Protein AF-A0A0Q7WDR2-F1 (afdb_monomer_lite)

Sequence (73 aa):
MSLAVDARVARYIQETPELMHIAERCIQESPTRSAAANQFMAIVTGGQGRTPSGDPYSKYAFKLAIKMAYSED

Foldseek 3Di:
DDPVVVVVLVVVCVVCVVLLVLLLVLVVPDPDLVSSLVSSQCVQCVNPSARPVNDPSSVVSNVVSVCVVPVPD

Secondary structure (DSSP, 8-state):
--HHHHHHHHHHHHH-HHHHHHHHHHHHH-SSHHHHHHHHHHHHTTTSSS-TT--TTHHHHHHHHHHHHT---

Radius of gyration: 12.15 Å; chains: 1; bounding box: 25×28×33 Å

Structure (mmCIF, N/CA/C/O backbone):
data_AF-A0A0Q7WDR2-F1
#
_entry.id   AF-A0A0Q7WDR2-F1
#
loop_
_atom_site.group_PDB
_atom_site.id
_atom_site.type_symbol
_atom_site.label_atom_id
_atom_site.label_alt_id
_atom_site.label_comp_id
_atom_site.label_asym_id
_atom_site.label_entity_id
_atom_site.label_seq_id
_atom_site.pdbx_PDB_ins_code
_atom_site.Cartn_x
_atom_site.Cartn_y
_atom_site.Cartn_z
_atom_site.occupancy
_atom_site.B_iso_or_equiv
_atom_site.auth_seq_id
_atom_site.auth_comp_id
_atom_site.auth_asym_id
_atom_site.auth_atom_id
_atom_site.pdbx_PDB_model_num
ATOM 1 N N . MET A 1 1 ? -7.126 -20.670 -1.274 1.00 43.47 1 MET A N 1
ATOM 2 C CA . MET A 1 1 ? -6.694 -19.737 -0.205 1.00 43.47 1 MET A CA 1
ATOM 3 C C . MET A 1 1 ? -7.904 -19.444 0.675 1.00 43.47 1 MET A C 1
ATOM 5 O O . MET A 1 1 ? -9.009 -19.471 0.160 1.00 43.47 1 MET A O 1
ATOM 9 N N . SER A 1 2 ? -7.717 -19.336 1.992 1.00 42.88 2 SER A N 1
ATOM 10 C CA . SER A 1 2 ? -8.787 -19.461 2.999 1.00 42.88 2 SER A CA 1
ATOM 11 C C . SER A 1 2 ? -9.718 -18.240 3.062 1.00 42.88 2 SER A C 1
ATOM 13 O O . SER A 1 2 ? -9.246 -17.135 3.316 1.00 42.88 2 SER A O 1
ATOM 15 N N . LEU A 1 3 ? -11.031 -18.470 2.945 1.00 48.78 3 LEU A N 1
ATOM 16 C CA . LEU A 1 3 ? -12.121 -17.480 3.063 1.00 48.78 3 LEU A CA 1
ATOM 17 C C . LEU A 1 3 ? -12.038 -16.599 4.328 1.00 48.78 3 LEU A C 1
ATOM 19 O O . LEU A 1 3 ? -12.486 -15.455 4.335 1.00 48.78 3 LEU A O 1
ATOM 23 N N . ALA A 1 4 ? -11.443 -17.110 5.411 1.00 53.03 4 ALA A N 1
ATOM 24 C CA . ALA A 1 4 ? -11.283 -16.369 6.662 1.00 53.03 4 ALA A CA 1
ATOM 25 C C . ALA A 1 4 ? -10.223 -15.252 6.588 1.00 53.03 4 ALA A C 1
ATOM 27 O O . ALA A 1 4 ? -10.280 -14.303 7.372 1.00 53.03 4 ALA A O 1
ATOM 28 N N . VAL A 1 5 ? -9.250 -15.363 5.674 1.00 57.38 5 VAL A N 1
ATOM 29 C CA . VAL A 1 5 ? -8.246 -14.314 5.428 1.00 57.38 5 VAL A CA 1
ATOM 30 C C . VAL A 1 5 ? -8.888 -13.158 4.665 1.00 57.38 5 VAL A C 1
ATOM 32 O O . VAL A 1 5 ? -8.666 -12.009 5.033 1.00 57.38 5 VAL A O 1
ATOM 35 N N . ASP A 1 6 ? -9.755 -13.453 3.694 1.00 65.69 6 ASP A N 1
ATOM 36 C CA . ASP A 1 6 ? -10.428 -12.434 2.882 1.00 65.69 6 ASP A CA 1
ATOM 37 C C . ASP A 1 6 ? -11.357 -11.545 3.724 1.00 65.69 6 ASP A C 1
ATOM 39 O O . ASP A 1 6 ? -11.329 -10.327 3.578 1.00 65.69 6 ASP A O 1
ATOM 43 N N . ALA A 1 7 ? -12.103 -12.110 4.683 1.00 70.44 7 ALA A N 1
ATOM 44 C CA . ALA A 1 7 ? -12.975 -11.328 5.567 1.00 70.44 7 ALA A CA 1
ATOM 45 C C . ALA A 1 7 ? -12.203 -10.409 6.535 1.00 70.44 7 ALA A C 1
ATOM 47 O O . ALA A 1 7 ? -12.610 -9.271 6.766 1.00 70.44 7 ALA A O 1
ATOM 48 N N . ARG A 1 8 ? -11.076 -10.877 7.098 1.00 72.81 8 ARG A N 1
ATOM 49 C CA . ARG A 1 8 ? -10.230 -10.044 7.975 1.00 72.81 8 ARG A CA 1
ATOM 50 C C . ARG A 1 8 ? -9.539 -8.937 7.198 1.00 72.81 8 ARG A C 1
ATOM 52 O O . ARG A 1 8 ? -9.497 -7.815 7.678 1.00 72.81 8 ARG A O 1
ATOM 59 N N . VAL A 1 9 ? -9.041 -9.243 6.001 1.00 72.69 9 VAL A N 1
ATOM 60 C CA . VAL A 1 9 ? -8.443 -8.249 5.102 1.00 72.69 9 VAL A CA 1
ATOM 61 C C . VAL A 1 9 ? -9.485 -7.214 4.678 1.00 72.69 9 VAL A C 1
ATOM 63 O O . VAL A 1 9 ? -9.204 -6.023 4.740 1.00 72.69 9 VAL A O 1
ATOM 66 N N . ALA A 1 10 ? -10.696 -7.641 4.307 1.00 74.50 10 ALA A N 1
ATOM 67 C CA . ALA A 1 10 ? -11.776 -6.732 3.930 1.00 74.50 10 ALA A CA 1
ATOM 68 C C . ALA A 1 10 ? -12.168 -5.798 5.083 1.00 74.50 10 ALA A C 1
ATOM 70 O O . ALA A 1 10 ? -12.266 -4.589 4.887 1.00 74.50 10 ALA A O 1
ATOM 71 N N . ARG A 1 11 ? -12.328 -6.343 6.295 1.00 79.88 11 ARG A N 1
ATOM 72 C CA . ARG A 1 11 ? -12.626 -5.551 7.493 1.00 79.88 11 ARG A CA 1
ATOM 73 C C . ARG A 1 11 ? -11.487 -4.597 7.849 1.00 79.88 11 ARG A C 1
ATOM 75 O O . ARG A 1 11 ? -11.742 -3.433 8.115 1.00 79.88 11 ARG A O 1
ATOM 82 N N . TYR A 1 12 ? -10.242 -5.060 7.774 1.00 77.81 12 TYR A N 1
ATOM 83 C CA . TYR A 1 12 ? -9.067 -4.222 7.999 1.00 77.81 12 TYR A CA 1
ATOM 84 C C . TYR A 1 12 ? -9.029 -3.031 7.039 1.00 77.81 12 TYR A C 1
ATOM 86 O O . TYR A 1 12 ? -8.822 -1.906 7.472 1.00 77.81 12 TYR A O 1
ATOM 94 N N . ILE A 1 13 ? -9.283 -3.254 5.748 1.00 73.50 13 ILE A N 1
ATOM 95 C CA . ILE A 1 13 ? -9.309 -2.190 4.735 1.00 73.50 13 ILE A 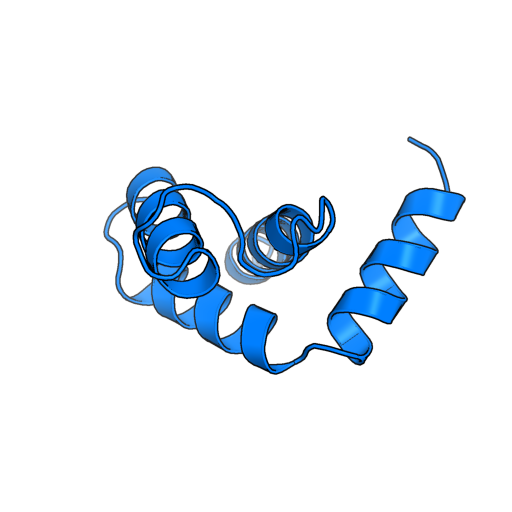CA 1
ATOM 96 C C . ILE A 1 13 ? -10.472 -1.216 4.972 1.00 73.50 13 ILE A C 1
ATOM 98 O O . ILE A 1 13 ? -10.278 -0.009 4.853 1.00 73.50 13 ILE A O 1
ATOM 102 N N . GLN A 1 14 ? -11.652 -1.710 5.367 1.00 75.94 14 GLN A N 1
ATOM 103 C CA . GLN A 1 14 ? -12.775 -0.854 5.777 1.00 75.94 14 GLN A CA 1
ATOM 104 C C . GLN A 1 14 ? -12.435 0.010 6.998 1.00 75.94 14 GLN A C 1
ATOM 106 O O . GLN A 1 14 ? -12.827 1.172 7.056 1.00 75.94 14 GLN A O 1
ATOM 111 N N . GLU A 1 15 ? -11.703 -0.548 7.961 1.00 76.94 15 GLU A N 1
ATOM 112 C CA . GLU A 1 15 ? -11.272 0.138 9.182 1.00 76.94 15 GLU A CA 1
ATOM 113 C C . GLU A 1 15 ? -10.041 1.044 8.951 1.00 76.94 15 GLU A C 1
ATOM 115 O O . GLU A 1 15 ? -9.728 1.871 9.803 1.00 76.94 15 GLU A O 1
ATOM 120 N N . THR A 1 16 ? -9.354 0.936 7.802 1.00 76.06 16 THR A N 1
ATOM 121 C CA . THR A 1 16 ? -8.127 1.695 7.476 1.00 76.06 16 THR A CA 1
ATOM 122 C C . THR A 1 16 ? -8.140 2.301 6.055 1.00 76.06 16 THR A C 1
ATOM 124 O O . THR A 1 16 ? -7.251 2.031 5.240 1.00 76.06 16 THR A O 1
ATOM 127 N N . PRO A 1 17 ? -9.103 3.185 5.727 1.00 78.88 17 PRO A N 1
ATOM 128 C CA . PR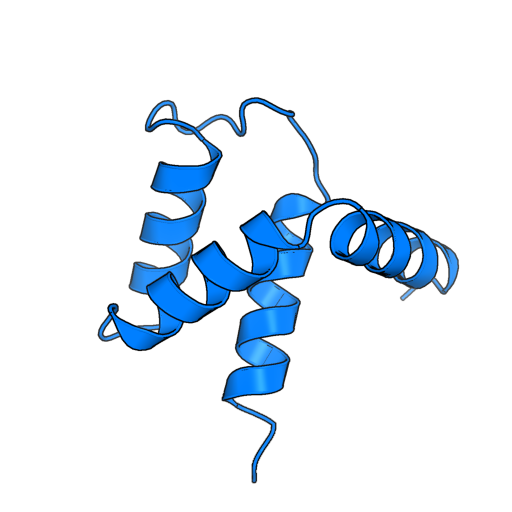O A 1 17 ? -9.230 3.779 4.386 1.00 78.88 17 PRO A CA 1
ATOM 129 C C . PRO A 1 17 ? -8.010 4.618 3.960 1.00 78.88 17 PRO A C 1
ATOM 131 O O . PRO A 1 17 ? -7.727 4.778 2.770 1.00 78.88 17 PRO A O 1
ATOM 134 N N . GLU A 1 18 ? -7.256 5.124 4.933 1.00 81.81 18 GLU A N 1
ATOM 135 C CA . GLU A 1 18 ? -6.017 5.880 4.741 1.00 81.81 18 GLU A CA 1
ATOM 136 C C . GLU A 1 18 ? -4.921 5.031 4.079 1.00 81.81 18 GLU A C 1
ATOM 138 O O . GLU A 1 18 ? -4.194 5.516 3.213 1.00 81.81 18 GLU A O 1
ATOM 143 N N . LEU A 1 19 ? -4.829 3.740 4.428 1.00 79.88 19 LEU A N 1
ATOM 144 C CA . LEU A 1 19 ? -3.847 2.828 3.838 1.00 79.88 19 LEU A CA 1
ATOM 145 C C . LEU A 1 19 ? -4.117 2.596 2.351 1.00 79.88 19 LEU A C 1
ATOM 147 O O . LEU A 1 19 ? -3.169 2.494 1.575 1.00 79.88 19 LEU A O 1
ATOM 151 N N . MET A 1 20 ? -5.389 2.554 1.945 1.00 83.56 20 MET A N 1
ATOM 152 C CA . MET A 1 20 ? -5.754 2.465 0.530 1.00 83.56 20 MET A CA 1
ATOM 153 C C . MET A 1 20 ? -5.366 3.731 -0.234 1.00 83.56 20 MET A C 1
ATOM 155 O O . MET A 1 20 ? -4.712 3.619 -1.267 1.00 83.56 20 MET A O 1
ATOM 159 N N . HIS A 1 21 ? -5.645 4.920 0.309 1.00 86.19 21 HIS A N 1
ATOM 160 C CA . HIS A 1 21 ? -5.241 6.184 -0.323 1.00 86.19 21 HIS A CA 1
ATOM 161 C C . HIS A 1 21 ? -3.719 6.297 -0.479 1.00 86.19 21 HIS A C 1
ATOM 163 O O . HIS A 1 21 ? -3.222 6.727 -1.520 1.00 86.19 21 HIS A O 1
ATOM 169 N N . ILE A 1 22 ? -2.954 5.892 0.540 1.00 86.81 22 ILE A N 1
ATOM 170 C CA . ILE A 1 22 ? -1.487 5.881 0.465 1.00 86.81 22 ILE A CA 1
ATOM 171 C C . ILE A 1 22 ? -1.020 4.882 -0.599 1.00 86.81 22 ILE A C 1
ATOM 173 O O . ILE A 1 22 ? -0.129 5.208 -1.382 1.00 86.81 22 ILE A O 1
ATOM 177 N N . ALA A 1 23 ? -1.611 3.685 -0.650 1.00 86.44 23 ALA A N 1
ATOM 178 C CA . ALA A 1 23 ? -1.268 2.677 -1.648 1.00 86.44 23 ALA A CA 1
ATOM 179 C C . ALA A 1 23 ? -1.536 3.162 -3.080 1.00 86.44 23 ALA A C 1
ATOM 181 O O . ALA A 1 23 ? -0.658 3.035 -3.931 1.00 86.44 23 ALA A O 1
ATOM 182 N N . GLU A 1 24 ? -2.703 3.755 -3.335 1.00 87.50 24 GLU A N 1
ATOM 183 C CA . GLU A 1 24 ? -3.076 4.329 -4.633 1.00 87.50 24 GLU A CA 1
ATOM 184 C C . GLU A 1 24 ? -2.117 5.439 -5.055 1.00 87.50 24 GLU A C 1
ATOM 186 O O . GLU A 1 24 ? -1.573 5.404 -6.160 1.00 87.50 24 GLU A O 1
ATOM 191 N N . ARG A 1 25 ? -1.826 6.375 -4.146 1.00 90.56 25 ARG A N 1
ATOM 192 C CA . ARG A 1 25 ? -0.873 7.453 -4.406 1.00 90.56 25 ARG A CA 1
ATOM 193 C C . ARG A 1 25 ? 0.519 6.910 -4.732 1.00 90.56 25 ARG A C 1
ATOM 195 O O . ARG A 1 25 ? 1.129 7.341 -5.702 1.00 90.56 25 ARG A O 1
ATOM 202 N N . CYS A 1 26 ? 1.005 5.916 -3.985 1.00 89.69 26 CYS A N 1
ATOM 203 C CA . CYS A 1 26 ? 2.289 5.276 -4.280 1.00 89.69 26 CYS A CA 1
ATOM 204 C C . CYS A 1 26 ? 2.308 4.597 -5.654 1.00 89.69 26 CYS A C 1
ATOM 206 O O . CYS A 1 26 ? 3.339 4.628 -6.315 1.00 89.69 26 CYS A O 1
ATOM 208 N N . ILE A 1 27 ? 1.201 3.989 -6.090 1.00 89.00 27 ILE A N 1
ATOM 209 C CA . ILE A 1 27 ? 1.097 3.383 -7.426 1.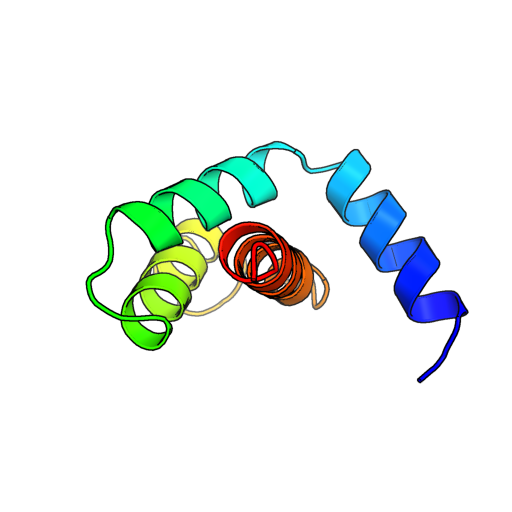00 89.00 27 ILE A CA 1
ATOM 210 C C . ILE A 1 27 ? 1.142 4.457 -8.518 1.00 89.00 27 ILE A C 1
ATOM 212 O O . ILE A 1 27 ? 1.815 4.253 -9.523 1.00 89.00 27 ILE A O 1
ATOM 216 N N . GLN A 1 28 ? 0.463 5.589 -8.318 1.00 88.69 28 GLN A N 1
ATOM 217 C CA . GLN A 1 28 ? 0.416 6.690 -9.287 1.00 88.69 28 GLN A CA 1
ATOM 218 C C . GLN A 1 28 ? 1.744 7.455 -9.392 1.00 88.69 28 GLN A C 1
ATOM 220 O O . GLN A 1 28 ? 2.145 7.848 -10.484 1.00 88.69 28 GLN A O 1
ATOM 225 N N . GLU A 1 29 ? 2.427 7.675 -8.268 1.00 91.00 29 GLU A N 1
ATOM 226 C CA . GLU A 1 29 ? 3.660 8.473 -8.204 1.00 91.00 29 GLU A CA 1
ATOM 227 C C . GLU A 1 29 ? 4.920 7.680 -8.577 1.00 91.00 29 GLU A C 1
ATOM 229 O O . GLU A 1 29 ? 5.953 8.268 -8.904 1.00 91.00 29 GLU A O 1
ATOM 234 N N . SER A 1 30 ? 4.870 6.347 -8.509 1.00 89.56 30 SER A N 1
ATOM 235 C CA . SER A 1 30 ? 6.035 5.502 -8.760 1.00 89.56 30 SER A CA 1
ATOM 236 C C . SER A 1 30 ? 6.086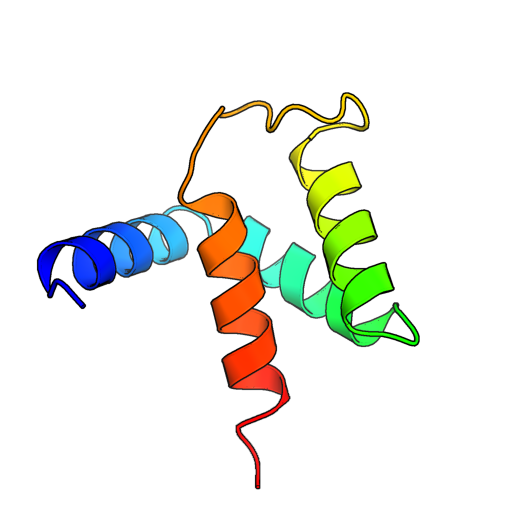 4.962 -10.192 1.00 89.56 30 SER A C 1
ATOM 238 O O . SER A 1 30 ? 5.095 4.449 -10.704 1.00 89.56 30 SER A O 1
ATOM 240 N N . PRO A 1 31 ? 7.279 4.916 -10.815 1.00 84.00 31 PRO A N 1
ATOM 241 C CA . PRO A 1 31 ? 7.445 4.421 -12.184 1.00 84.00 31 PRO A CA 1
ATOM 242 C C . PRO A 1 31 ? 7.324 2.894 -12.305 1.00 84.00 31 PRO A C 1
ATOM 244 O O . PRO A 1 31 ? 7.191 2.362 -13.404 1.00 84.00 31 PRO A O 1
ATOM 247 N N . THR A 1 32 ? 7.423 2.158 -11.192 1.00 87.81 32 THR A N 1
ATOM 248 C CA . THR A 1 32 ? 7.318 0.694 -11.172 1.00 87.81 32 THR A CA 1
ATOM 249 C C . THR A 1 32 ? 6.551 0.216 -9.945 1.00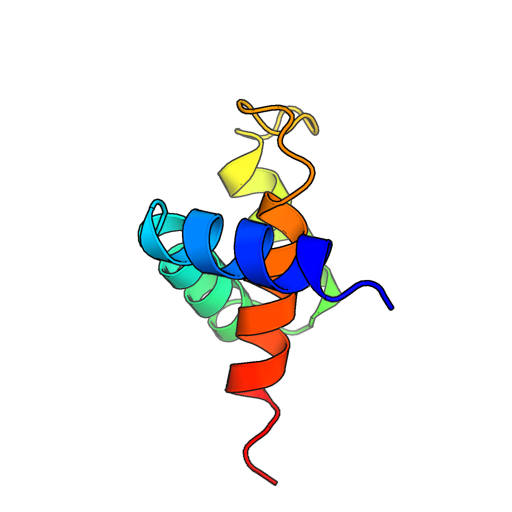 87.81 32 THR A C 1
ATOM 251 O O . THR A 1 32 ? 6.591 0.843 -8.886 1.00 87.81 32 THR A O 1
ATOM 254 N N . ARG A 1 33 ? 5.930 -0.967 -10.050 1.00 84.06 33 ARG A N 1
ATOM 255 C CA . ARG A 1 33 ? 5.241 -1.621 -8.923 1.00 84.06 33 ARG A CA 1
ATOM 256 C C . ARG A 1 33 ? 6.166 -1.854 -7.725 1.00 84.06 33 ARG A C 1
ATOM 258 O O . ARG A 1 33 ? 5.737 -1.714 -6.585 1.00 84.06 33 ARG A O 1
ATOM 265 N N . SER A 1 34 ? 7.431 -2.192 -7.974 1.00 85.75 34 SER A N 1
ATOM 266 C CA . SER A 1 34 ? 8.425 -2.413 -6.918 1.00 85.75 34 SER A CA 1
ATOM 267 C C . SER A 1 34 ? 8.790 -1.115 -6.194 1.00 85.75 34 SER A C 1
ATOM 269 O O . SER A 1 34 ? 8.913 -1.116 -4.971 1.00 85.75 34 SER A O 1
ATOM 271 N N . ALA A 1 35 ? 8.913 0.000 -6.925 1.00 86.12 35 ALA A N 1
ATOM 272 C CA . ALA A 1 35 ? 9.123 1.319 -6.327 1.00 86.12 35 ALA A CA 1
ATOM 273 C C . ALA A 1 35 ? 7.912 1.748 -5.483 1.00 86.12 35 ALA A C 1
ATOM 275 O O . ALA A 1 35 ? 8.094 2.123 -4.326 1.00 86.12 35 ALA A O 1
ATOM 276 N N . ALA A 1 36 ? 6.693 1.556 -6.001 1.00 88.31 36 ALA A N 1
ATOM 277 C CA . ALA A 1 36 ? 5.451 1.829 -5.278 1.00 88.31 36 ALA A CA 1
ATOM 278 C C . ALA A 1 36 ? 5.356 1.017 -3.977 1.00 88.31 36 ALA A C 1
ATOM 280 O O . ALA A 1 36 ? 5.003 1.558 -2.932 1.00 88.31 36 ALA A O 1
ATOM 281 N N . ALA A 1 37 ? 5.720 -0.270 -4.018 1.00 84.88 37 ALA A N 1
ATOM 282 C CA . ALA A 1 37 ? 5.713 -1.144 -2.846 1.00 84.88 37 ALA A CA 1
ATOM 283 C C . ALA A 1 37 ? 6.717 -0.677 -1.784 1.00 84.88 37 ALA A C 1
ATOM 285 O O . ALA A 1 37 ? 6.390 -0.633 -0.599 1.00 84.88 37 ALA A O 1
ATOM 286 N N . ASN A 1 38 ? 7.927 -0.301 -2.204 1.00 85.12 38 ASN A N 1
ATOM 287 C CA . ASN A 1 38 ? 8.956 0.209 -1.302 1.00 85.12 38 ASN A CA 1
ATOM 288 C C . ASN A 1 38 ? 8.558 1.559 -0.692 1.00 85.12 38 ASN A C 1
ATOM 290 O O . ASN A 1 38 ? 8.743 1.753 0.507 1.00 85.12 38 ASN A O 1
ATOM 294 N N . GLN A 1 39 ? 7.976 2.466 -1.482 1.00 85.31 39 GLN A N 1
ATOM 295 C CA . GLN A 1 39 ? 7.489 3.764 -1.011 1.00 85.31 39 GLN A CA 1
ATOM 296 C C . GLN A 1 39 ? 6.313 3.595 -0.040 1.00 85.31 39 GLN A C 1
ATOM 298 O O . GLN A 1 39 ? 6.324 4.186 1.039 1.00 85.31 39 GLN A O 1
ATOM 303 N N . PHE A 1 40 ? 5.351 2.728 -0.367 1.00 87.25 40 PHE A N 1
ATOM 304 C CA . PHE A 1 40 ? 4.241 2.380 0.518 1.00 87.25 40 PHE A CA 1
ATOM 305 C C . PHE A 1 40 ? 4.760 1.832 1.847 1.00 87.25 40 PHE A C 1
ATOM 307 O O . PHE A 1 40 ? 4.409 2.355 2.900 1.00 87.25 40 PHE A O 1
ATOM 314 N N . MET A 1 41 ? 5.655 0.836 1.804 1.00 81.75 41 MET A N 1
ATOM 315 C CA . MET A 1 41 ? 6.267 0.265 3.003 1.00 81.75 41 MET A CA 1
ATOM 316 C C . MET A 1 41 ? 7.044 1.315 3.794 1.00 81.75 41 MET A C 1
ATOM 318 O O . MET A 1 41 ? 6.917 1.351 5.010 1.00 81.75 41 MET A O 1
ATOM 322 N N . ALA A 1 42 ? 7.800 2.206 3.154 1.00 83.00 42 ALA A N 1
ATOM 323 C CA . ALA A 1 42 ? 8.516 3.273 3.850 1.00 83.00 42 ALA A CA 1
ATOM 324 C C . ALA A 1 42 ? 7.558 4.218 4.595 1.00 83.00 42 ALA A C 1
ATOM 326 O O . ALA A 1 42 ? 7.809 4.529 5.758 1.00 83.00 42 ALA A O 1
ATOM 327 N N . ILE A 1 43 ? 6.443 4.607 3.966 1.00 82.38 43 ILE A N 1
ATOM 328 C CA . ILE A 1 43 ? 5.418 5.464 4.579 1.00 82.38 43 ILE A CA 1
ATOM 329 C C . ILE A 1 43 ? 4.745 4.737 5.736 1.00 82.38 43 ILE A C 1
ATOM 331 O O . ILE A 1 43 ? 4.716 5.264 6.847 1.00 82.38 43 ILE A O 1
ATOM 335 N N . VAL A 1 44 ? 4.250 3.513 5.509 1.00 78.12 44 VAL A N 1
ATOM 336 C CA . VAL A 1 44 ? 3.546 2.797 6.570 1.00 78.12 44 VAL A CA 1
ATOM 337 C C . VAL A 1 44 ? 4.493 2.462 7.705 1.00 78.12 44 VAL A C 1
ATOM 339 O O . VAL A 1 44 ? 4.076 2.628 8.829 1.00 78.12 44 VAL A O 1
ATOM 342 N N . THR A 1 45 ? 5.756 2.091 7.448 1.00 76.62 45 THR A N 1
ATOM 343 C CA . THR A 1 45 ? 6.774 1.735 8.463 1.00 76.62 45 THR A CA 1
ATOM 344 C C . THR A 1 45 ? 7.435 2.925 9.169 1.00 76.62 45 THR A C 1
ATOM 346 O O . THR A 1 45 ? 8.280 2.721 10.042 1.00 76.62 45 THR A O 1
ATOM 349 N N . GLY A 1 46 ? 7.119 4.166 8.780 1.00 71.94 46 GLY A N 1
ATOM 350 C CA . GLY A 1 46 ? 7.839 5.351 9.259 1.00 71.94 46 GLY A CA 1
ATOM 351 C C . GLY A 1 46 ? 9.345 5.318 8.948 1.00 71.94 46 GLY A C 1
ATOM 352 O O . GLY A 1 46 ? 10.145 5.832 9.724 1.00 71.94 46 GLY A O 1
ATOM 353 N N . GLY A 1 47 ? 9.752 4.649 7.863 1.00 62.66 47 GLY A N 1
ATOM 354 C CA . GLY A 1 47 ? 11.152 4.524 7.443 1.00 62.66 47 GLY A CA 1
ATOM 355 C C . GLY A 1 47 ? 12.011 3.552 8.264 1.00 62.66 47 GLY A C 1
ATOM 356 O O . GLY A 1 47 ? 13.190 3.396 7.963 1.00 62.66 47 GLY A O 1
ATOM 357 N N . GLN A 1 48 ? 11.454 2.861 9.265 1.00 59.25 48 GLN A N 1
ATOM 358 C CA . GLN A 1 48 ? 12.216 1.932 10.115 1.00 59.25 48 GLN A CA 1
ATOM 359 C C . GLN A 1 48 ? 12.283 0.496 9.565 1.00 59.25 48 GLN A C 1
ATOM 361 O O . GLN A 1 48 ? 12.841 -0.392 10.211 1.00 59.25 48 GLN A O 1
ATOM 366 N N . GLY A 1 49 ? 11.669 0.220 8.406 1.00 54.41 49 GLY A N 1
ATOM 367 C CA . GLY A 1 49 ? 11.571 -1.136 7.847 1.00 54.41 49 GLY A CA 1
ATOM 368 C C . GLY A 1 49 ? 10.691 -2.089 8.672 1.00 54.41 49 GLY A C 1
ATOM 369 O O . GLY A 1 49 ? 10.588 -3.273 8.356 1.00 54.41 49 GLY A O 1
ATOM 370 N N . ARG A 1 50 ? 10.034 -1.578 9.721 1.00 53.97 50 ARG A N 1
ATOM 371 C CA . ARG A 1 50 ? 9.069 -2.274 10.576 1.00 53.97 50 ARG A CA 1
ATOM 372 C C . ARG A 1 50 ? 7.752 -1.514 10.524 1.00 53.97 50 ARG A C 1
ATOM 374 O O . ARG A 1 50 ? 7.713 -0.340 10.862 1.00 53.97 50 ARG A O 1
ATOM 381 N N . THR A 1 51 ? 6.676 -2.150 10.067 1.00 55.56 51 THR A N 1
ATOM 382 C CA . THR A 1 51 ? 5.333 -1.549 10.109 1.00 55.56 51 THR A CA 1
ATOM 383 C C . THR A 1 51 ? 5.026 -1.174 11.570 1.00 55.56 51 THR A C 1
ATOM 385 O O . THR A 1 51 ? 5.149 -2.061 12.412 1.00 55.56 51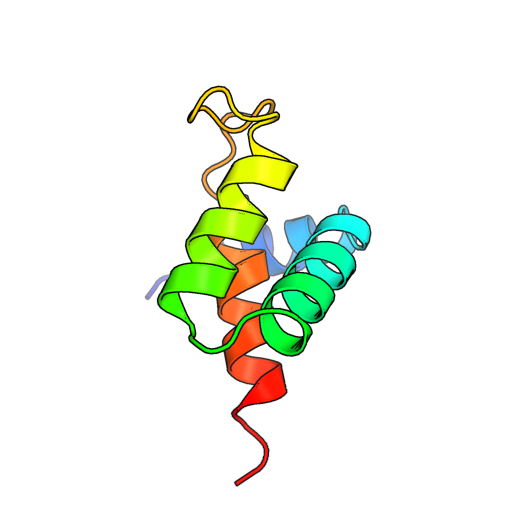 THR A O 1
ATOM 388 N N . PRO A 1 52 ? 4.652 0.075 11.911 1.00 50.19 52 PRO A N 1
ATOM 389 C CA . PRO A 1 52 ? 4.392 0.555 13.266 1.00 50.19 52 PRO A CA 1
ATOM 390 C C . PRO A 1 52 ? 3.251 -0.210 13.931 1.00 50.19 52 PRO A C 1
ATOM 392 O O . PRO A 1 52 ? 3.174 -0.245 15.151 1.00 50.19 52 PRO A O 1
ATOM 395 N N . SER A 1 53 ? 2.412 -0.890 13.150 1.00 49.03 53 SER A N 1
ATOM 396 C CA . SER A 1 53 ? 1.375 -1.799 13.635 1.00 49.03 53 SER A CA 1
ATOM 397 C C . SER A 1 53 ? 1.763 -3.284 13.583 1.00 49.03 53 SER A C 1
ATOM 399 O O . SER A 1 53 ? 0.976 -4.124 14.000 1.00 49.03 53 SER A O 1
ATOM 401 N N . GLY A 1 54 ? 2.953 -3.650 13.081 1.00 51.75 54 GLY A N 1
ATOM 402 C CA . GLY A 1 54 ? 3.374 -5.055 12.931 1.00 51.75 54 GLY A CA 1
ATOM 403 C C . GLY A 1 54 ? 2.398 -5.904 12.106 1.00 51.75 54 GLY A C 1
ATOM 404 O O . GLY A 1 54 ? 2.470 -7.132 12.134 1.00 51.75 54 GLY A O 1
ATOM 405 N N . ASP A 1 55 ? 1.457 -5.253 11.421 1.00 63.69 55 ASP A N 1
ATOM 406 C CA . ASP A 1 55 ? 0.221 -5.888 11.019 1.00 63.69 55 ASP A CA 1
ATOM 407 C C . ASP A 1 55 ? 0.423 -6.571 9.662 1.00 63.69 55 ASP A C 1
ATOM 409 O O . ASP A 1 55 ? 0.663 -5.884 8.655 1.00 63.69 55 ASP A O 1
ATOM 413 N N . PRO A 1 56 ? 0.329 -7.913 9.594 1.00 65.25 56 PRO A N 1
ATOM 414 C CA . PRO A 1 56 ? 0.477 -8.648 8.348 1.00 65.25 56 PRO A CA 1
ATOM 415 C C . PRO A 1 56 ? -0.554 -8.245 7.285 1.00 65.25 56 PRO A C 1
ATOM 417 O O . PRO A 1 56 ? -0.379 -8.658 6.135 1.00 65.25 56 PRO A O 1
ATOM 420 N N . TYR A 1 57 ? -1.597 -7.475 7.626 1.00 71.50 57 TYR A N 1
ATOM 421 C CA . TYR A 1 57 ? -2.654 -7.059 6.705 1.00 71.50 57 TYR A CA 1
ATOM 422 C C . TYR A 1 57 ? -2.328 -5.816 5.862 1.00 71.50 57 TYR A C 1
ATOM 424 O O . TYR A 1 57 ? -2.845 -5.692 4.752 1.00 71.50 57 TYR A O 1
ATOM 432 N N . SER A 1 58 ? -1.391 -4.964 6.285 1.00 72.25 58 SER A N 1
ATOM 433 C CA . SER A 1 58 ? -0.999 -3.744 5.548 1.00 72.25 58 SER A CA 1
ATOM 434 C C . SER A 1 58 ? -0.506 -4.021 4.114 1.00 72.25 58 SER A C 1
ATOM 436 O O . SER A 1 58 ? -0.860 -3.310 3.174 1.00 72.25 58 SER A O 1
ATOM 438 N N . LYS A 1 59 ? 0.203 -5.138 3.890 1.00 75.75 59 LYS A N 1
ATOM 439 C CA . LYS A 1 59 ? 0.605 -5.595 2.541 1.00 75.75 59 LYS A CA 1
ATOM 440 C C . LYS A 1 59 ? -0.575 -5.972 1.634 1.00 75.75 59 LYS A C 1
ATOM 442 O O . LYS A 1 59 ? -0.425 -5.994 0.414 1.00 75.75 59 LYS A O 1
ATOM 447 N N . TYR A 1 60 ? -1.722 -6.340 2.210 1.00 78.00 60 TYR A N 1
ATOM 448 C CA . TYR A 1 60 ? -2.908 -6.715 1.441 1.00 78.00 60 TYR A CA 1
ATOM 449 C C . TYR A 1 60 ? -3.661 -5.488 0.933 1.00 78.00 60 TYR A C 1
ATOM 451 O O . TYR A 1 60 ? -4.188 -5.565 -0.171 1.00 78.00 60 TYR A O 1
ATOM 459 N N . ALA A 1 61 ? -3.629 -4.360 1.653 1.00 74.69 61 ALA A N 1
ATOM 460 C CA . ALA A 1 61 ? -4.127 -3.083 1.136 1.00 74.69 61 ALA A CA 1
ATOM 461 C C . ALA A 1 61 ? -3.385 -2.697 -0.154 1.00 74.69 61 ALA A C 1
ATOM 463 O O . ALA A 1 61 ? -4.003 -2.473 -1.190 1.00 74.69 61 ALA A O 1
ATOM 464 N N . PHE A 1 62 ? -2.051 -2.773 -0.146 1.00 78.75 62 PHE A N 1
ATOM 465 C CA . PHE A 1 62 ? -1.253 -2.499 -1.343 1.00 78.75 62 PHE A CA 1
ATOM 466 C C . PHE A 1 62 ? -1.525 -3.484 -2.494 1.00 78.75 62 PHE A C 1
ATOM 468 O O . PHE A 1 62 ? -1.671 -3.084 -3.648 1.00 78.75 62 PHE A O 1
ATOM 475 N N . LYS A 1 63 ? -1.650 -4.786 -2.198 1.00 81.62 63 LYS A N 1
ATOM 476 C CA . LYS A 1 63 ? -2.032 -5.786 -3.212 1.00 81.62 63 LYS A CA 1
ATOM 477 C C . LYS A 1 63 ? -3.423 -5.533 -3.794 1.00 81.62 63 LYS A C 1
ATOM 479 O O . LYS A 1 63 ? -3.610 -5.760 -4.988 1.00 81.62 63 LYS A O 1
ATOM 484 N N . LEU A 1 64 ? -4.381 -5.097 -2.975 1.00 77.88 64 LEU A N 1
ATOM 485 C CA . LEU A 1 64 ? -5.723 -4.763 -3.438 1.00 77.88 64 LEU A CA 1
ATOM 486 C C . LEU A 1 64 ? -5.692 -3.524 -4.337 1.00 77.88 64 LEU A C 1
ATOM 488 O O . LEU A 1 64 ? -6.258 -3.576 -5.422 1.00 77.88 64 LEU A O 1
ATOM 492 N N . ALA A 1 65 ? -4.966 -2.476 -3.942 1.00 77.69 65 ALA A N 1
ATOM 493 C CA . ALA A 1 65 ? -4.796 -1.266 -4.744 1.00 77.69 65 ALA A CA 1
ATOM 494 C C . ALA A 1 65 ? -4.170 -1.567 -6.117 1.00 77.69 65 ALA A C 1
ATOM 496 O O . ALA A 1 65 ? -4.675 -1.103 -7.133 1.00 77.69 65 ALA A O 1
ATOM 497 N N . ILE A 1 66 ? -3.143 -2.428 -6.179 1.00 79.69 66 ILE A N 1
ATOM 498 C CA . ILE A 1 66 ? -2.602 -2.928 -7.456 1.00 79.69 66 ILE A CA 1
ATOM 499 C C . ILE A 1 66 ? -3.691 -3.651 -8.247 1.00 79.69 66 ILE A C 1
ATOM 501 O O . ILE A 1 66 ? -3.876 -3.373 -9.426 1.00 79.69 66 ILE A O 1
ATOM 505 N N . LYS A 1 67 ? -4.417 -4.591 -7.630 1.00 81.06 67 LYS A N 1
ATOM 506 C CA . LYS A 1 67 ? -5.467 -5.320 -8.344 1.00 81.06 67 LYS A CA 1
ATOM 507 C C . LYS A 1 67 ? -6.497 -4.352 -8.927 1.00 81.06 67 LYS A C 1
ATOM 509 O O . LYS A 1 67 ? -6.826 -4.506 -10.088 1.00 81.06 67 LYS A O 1
ATOM 514 N N . MET A 1 68 ? -6.954 -3.355 -8.178 1.00 77.88 68 MET A N 1
ATOM 515 C CA . MET A 1 68 ? -7.928 -2.370 -8.660 1.00 77.88 68 MET A CA 1
ATOM 516 C C . MET A 1 68 ? -7.360 -1.482 -9.774 1.00 77.88 68 MET A C 1
ATOM 518 O O . MET A 1 68 ? -8.015 -1.323 -10.794 1.00 77.88 68 MET A O 1
ATOM 522 N N . ALA A 1 69 ? -6.126 -0.990 -9.635 1.00 76.25 69 ALA A N 1
ATOM 523 C CA . ALA A 1 69 ? -5.479 -0.128 -10.629 1.00 76.25 69 ALA A CA 1
ATOM 524 C C . ALA A 1 69 ? -5.120 -0.838 -11.950 1.00 76.25 69 ALA A C 1
ATOM 526 O O . ALA A 1 69 ? -4.889 -0.173 -12.953 1.00 76.25 69 ALA A O 1
ATOM 527 N N . TYR A 1 70 ? -5.027 -2.172 -11.949 1.00 72.56 70 TYR A N 1
ATOM 528 C CA . TYR A 1 70 ? -4.655 -2.974 -13.122 1.00 72.56 70 TYR A CA 1
ATOM 529 C C . TYR A 1 70 ? -5.709 -4.034 -13.505 1.00 72.56 70 TYR A C 1
ATOM 531 O O . TYR A 1 70 ? -5.389 -4.915 -14.295 1.00 72.56 70 TYR A O 1
ATOM 539 N N . SER A 1 71 ? -6.921 -4.007 -12.927 1.00 62.91 71 SER A N 1
ATOM 540 C CA . SER A 1 71 ? -8.050 -4.879 -13.336 1.00 62.91 71 SER A CA 1
ATOM 541 C C . SER A 1 71 ? -9.055 -4.164 -14.244 1.00 62.91 71 SER A C 1
ATOM 543 O O . SER A 1 71 ? -10.175 -4.643 -14.400 1.00 62.91 71 SER A O 1
ATOM 545 N N . GLU A 1 72 ? -8.669 -3.043 -14.848 1.00 50.84 72 GLU A N 1
ATOM 546 C CA . GLU A 1 72 ? -9.329 -2.521 -16.045 1.00 50.84 72 GLU A CA 1
ATOM 547 C C . GLU A 1 72 ? -8.506 -2.937 -17.274 1.00 50.84 72 GLU A C 1
ATOM 549 O O . GLU A 1 72 ? -7.696 -2.159 -17.766 1.00 50.84 72 GLU A O 1
ATOM 554 N N . ASP A 1 73 ? -8.664 -4.206 -17.675 1.00 42.16 73 ASP A N 1
ATOM 555 C CA . ASP A 1 73 ? -8.509 -4.746 -19.044 1.00 42.16 73 ASP A CA 1
ATOM 556 C C . ASP A 1 73 ? -9.095 -6.174 -19.106 1.00 42.16 73 ASP A C 1
ATOM 558 O O . ASP A 1 73 ? -8.609 -7.060 -18.356 1.00 42.16 73 ASP A O 1
#

pLDDT: mean 73.99, std 13.18, range [42.16, 91.0]

=== Feature glossary ===
A reading guide for the features in this record.

Start from the sequence.

  · Sequence gives the chain of amino acids in standard one-letter code (A=alanine, C=cysteine, …, Y=tyrosine), read N→C. It is the only feature that is directly encoded by the gene; all structural features are derived from the folded form of this sequence.

Fold it, and you get atomic coordinates and the backbone conformation that goes with them.

  · The mmCIF table is the protein's shape written out atom by atom. For each backbone N, Cα, C, and carbonyl O, it records an (x, y, z) coordinate triple in Å plus the residue type, chain letter, and residue number.

  · Backbone dihedral angles. Every residue except chain termini has a φ (preceding-C → N → Cα → C) and a ψ (N → Cα → C → next-N). They are reported in degrees following the IUPAC sign convention. Secondary structure is essentially a statement about which (φ, ψ) basin each residue occupies.

  · DSSP 8-state secondary structure assigns each residue one of H (α-helix), G (3₁₀-helix), I (π-helix), E (extended β-strand), B (isolated β-bridge), T (hydrogen-bonded turn), S (bend), or '-' (coil). The assignment is computed from backbone hydrogen-bond geometry via the Kabsch–Sander algorithm.

  · P-SEA three-state annotation labels each residue as helix, strand, or coil based purely on the geometry of the Cα trace. It serves as a fallback when the full backbone (and thus DSSP) is unavailable.

Summarize the fold with a handful of shape descriptors and a per-residue structural alphabet.

  · Radius of gyration (Rg) is the root-mean-square distance of Cα atoms from their centroid — a single number for overall size and compactness. A globular domain of N residues has Rg ≈ 2.2·N^0.38 Å; an extended or disordered chain has a much larger Rg. The Cα contact count is the number of residue pairs whose Cα atoms are within 8 Å and are more than four positions apart in sequence — a standard proxy for tertiary packing density. The bounding box is the smallest axis-aligned box enclosing all Cα atoms.

  · Foldseek's 3Di representation compresses backbone geometry into a per-residue letter drawn from a learned twenty-state alphabet. It captures the tertiary interaction pattern around each residue — which residues are packed against it in space, regardless of where they are in sequence.

  · Accessible surface area quantifies burial. A residue with SASA near zero is packed into the hydrophobic core; one with SASA >100 Å² sits on the surface. Computed here via the Shrake–Rupley numerical algorithm with a 1.4 Å probe.

Ask how reliable the model is.

  · For AlphaFold models, the B-factor field carries pLDDT — the model's own estimate of local accuracy on a 0–100 scale. Regions with pLDDT<50 should be treated as essentially unmodeled; they often correspond to intrinsically disordered segments.

  · For experimental (PDB) structures, the B-factor (temperature factor) quantifies the positional spread of each atom in the crystal — a combination of thermal vibration and static disorder — in units of Å². High B-factors mark flexible loops or poorly resolved regions; low B-factors mark the rigid, well-ordered core.

  · PAE(i, j) answers: if I align the predicted and true structures on residue i, how far off (in Å) do I expect residue j to be? A block-diagonal PAE matrix with low values on the blocks and high values off-diagonal is the signature of a multi-domain protein with confidently predicted domains but uncertain inter-domain orientation.

Place it in context: what it resembles, what it is annotated as, and how it looks.

  · Structural nearest neighbors (via Foldseek easy-search vs the PDB). Reported per hit: target PDB id, E-value, and alignment TM-score. A TM-score above ~0.5 is the conventional threshold for 'same fold'.

  · Functional annotations link the protein to curated databases. InterPro entries identify conserved domains and families by matching the sequence against member-database signatures (Pfam, PROSITE, CDD, …). Gene Ontology (GO) terms describe molecular function, biological process, and cellular component in a controlled vocabulary. CATH places the structure in a hierarchical fold classification (Class/Architecture/Topology/Homologous-superfamily). The organism is the source species.

  · Plot images: a contact map (which residues are close in 3D, as an N×N binary image), a Ramachandran scatter (backbone torsion angles, revealing secondary-structure composition at a glance), and — for AlphaFold structures — a PAE heatmap (pairwise prediction confidence).

  · Structure images are PyMOL renders from six orthogonal camera directions. Cartoon representation draws helices as coils and strands as arrows; sticks shows the backbone as bonds; surface shows the solvent-excluded envelope. Rainbow coloring maps sequence position to hue (blue→red, N→C); chain coloring assigns a distinct color per polypeptide.